Protein AF-A0A2X2IMI2-F1 (afdb_monomer)

Foldseek 3Di:
DVVVVVCVCVVVVLVCCLCCQVVVVDPDDPDPDPVVRVVSVVVSVVLSVVLLVLLCLLCVLPPPDDSSQFASNVSSVLVVVLVVVVVPDDPVCNVVSSNVSSPCRVVGGHDDDDDDDDPPDDDDDD

Nearest PDB structures (foldseek):
  2jcn-assembly1_A  TM=3.291E-01  e=6.477E+00  Homo sapiens
  5c21-assembly1_B  TM=2.361E-01  e=6.837E+00  Escherichia coli

InterPro domains:
  IPR002559 Transposase IS4-like domain [PF01609] (2-50)
  IPR012337 Ribonuclease H-like superfamily [SSF53098] (2-111)

Secondary structure (DSSP, 8-state):
-HHHHHGGGHHHHHHHIIIIIISTT-SS-S--SHHHHHHHHHHHHHHHHHHHHHHHHHHHTSTT--GGGB-HHHHHHHHHHHHHHHTTS-GGGHHHHHHHHHHGGGGGBPPPPPP-------PPP-

Organism: Shigella dysenteriae (NCBI:txid622)

pLDDT: mean 89.91, std 8.72, range [57.72, 97.38]

Solvent-accessible surface area (backbone atoms only — not comparable to full-atom values): 7572 Å² total; per-residue (Å²): 115,72,70,64,58,68,55,57,58,54,56,56,50,52,53,43,46,49,42,45,60,74,49,66,60,54,93,66,76,90,56,92,47,73,72,54,38,52,51,48,51,51,52,51,52,51,52,51,50,51,43,51,51,50,35,44,50,11,23,76,71,36,91,95,51,55,45,89,48,39,38,64,65,56,44,44,52,50,52,53,51,49,58,60,52,53,77,78,49,56,79,86,49,49,68,54,55,54,50,54,58,23,66,48,37,76,82,29,58,51,78,85,79,77,87,82,84,80,77,94,68,88,75,79,81,131

Radius of gyration: 18.51 Å; Cα contacts (8 Å, |Δi|>4): 77; chains: 1; bounding box: 60×36×44 Å

Mean predicted aligned error: 6.0 Å

Structure (mmCIF, N/CA/C/O backbone):
data_AF-A0A2X2IMI2-F1
#
_entry.id   AF-A0A2X2IMI2-F1
#
loop_
_atom_site.group_PDB
_atom_site.id
_atom_site.type_symbol
_atom_site.label_atom_id
_atom_site.label_alt_id
_atom_site.label_comp_id
_atom_site.label_asym_id
_atom_site.label_entity_id
_atom_site.label_seq_id
_atom_site.pdbx_PDB_ins_code
_atom_site.Cartn_x
_atom_site.Cartn_y
_atom_site.Cartn_z
_atom_site.occupancy
_atom_site.B_iso_or_equiv
_atom_site.auth_seq_id
_atom_site.auth_comp_id
_atom_site.auth_asym_id
_atom_site.auth_atom_id
_atom_site.pdbx_PDB_model_num
ATOM 1 N N . MET A 1 1 ? -22.821 0.914 -19.050 1.00 57.72 1 MET A N 1
ATOM 2 C CA . MET A 1 1 ? -23.281 1.101 -17.650 1.00 57.72 1 MET A CA 1
ATOM 3 C C . MET A 1 1 ? -23.137 -0.161 -16.798 1.00 57.72 1 MET A C 1
ATOM 5 O O . MET A 1 1 ? -22.633 -0.041 -15.690 1.00 57.72 1 MET A O 1
ATOM 9 N N . ALA A 1 2 ? -23.516 -1.354 -17.281 1.00 66.25 2 ALA A N 1
ATOM 10 C CA . ALA A 1 2 ? -23.371 -2.603 -16.516 1.00 66.25 2 ALA A CA 1
ATOM 11 C C . ALA A 1 2 ? -21.905 -2.966 -16.183 1.00 66.25 2 ALA A C 1
ATOM 13 O O . ALA A 1 2 ? -21.616 -3.308 -15.037 1.00 66.25 2 ALA A O 1
ATOM 14 N N . ASP A 1 3 ? -20.974 -2.788 -17.128 1.00 67.81 3 ASP A N 1
ATOM 15 C CA . ASP A 1 3 ? -19.552 -3.120 -16.918 1.00 67.81 3 ASP A CA 1
ATOM 16 C C . ASP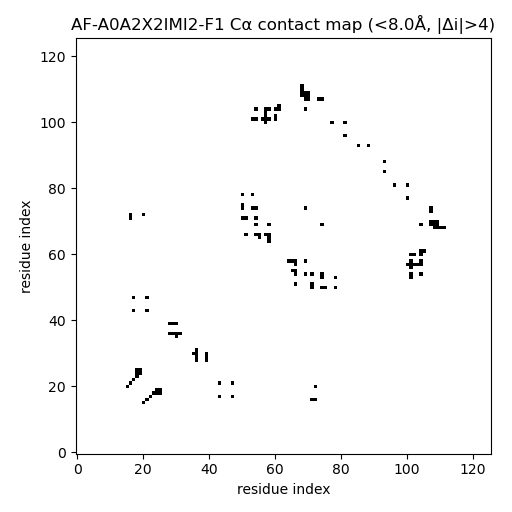 A 1 3 ? -18.889 -2.270 -15.831 1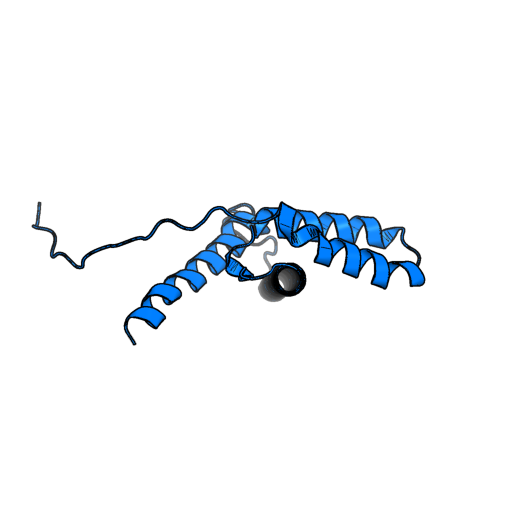.00 67.81 3 ASP A C 1
ATOM 18 O O . ASP A 1 3 ? -18.125 -2.784 -15.020 1.00 67.81 3 ASP A O 1
ATOM 22 N N . LEU A 1 4 ? -19.246 -0.985 -15.721 1.00 71.19 4 LEU A N 1
ATOM 23 C CA . LEU A 1 4 ? -18.688 -0.103 -14.690 1.00 71.19 4 LEU A CA 1
ATOM 24 C C . LEU A 1 4 ? -19.101 -0.538 -13.274 1.00 71.19 4 LEU A C 1
ATOM 26 O O . LEU A 1 4 ? -18.331 -0.409 -12.324 1.00 71.19 4 LEU A O 1
ATOM 30 N N . TYR A 1 5 ? -20.307 -1.094 -13.129 1.00 71.50 5 TYR A N 1
ATOM 31 C CA . TYR A 1 5 ? -20.806 -1.580 -11.844 1.00 71.50 5 TYR A CA 1
ATOM 32 C C . TYR A 1 5 ? -20.039 -2.818 -11.356 1.00 71.50 5 TYR A C 1
ATOM 34 O O . TYR A 1 5 ? -19.904 -3.020 -10.148 1.00 71.50 5 TYR A O 1
ATOM 42 N N . SER A 1 6 ? -19.476 -3.612 -12.275 1.00 68.50 6 SER A N 1
ATOM 43 C CA . SER A 1 6 ? -18.622 -4.755 -11.924 1.00 68.50 6 SER A CA 1
ATOM 44 C C . SER A 1 6 ? -17.363 -4.316 -11.159 1.00 68.50 6 SER A C 1
ATOM 46 O O . SER A 1 6 ? -16.933 -4.999 -10.227 1.00 68.50 6 SER A O 1
ATOM 48 N N . HIS A 1 7 ? -16.855 -3.111 -11.448 1.00 75.38 7 HIS A N 1
ATOM 49 C CA . HIS A 1 7 ? -15.701 -2.512 -10.778 1.00 75.38 7 HIS A CA 1
ATOM 50 C C . HIS A 1 7 ? -16.027 -1.876 -9.423 1.00 75.38 7 HIS A C 1
ATOM 52 O O . HIS A 1 7 ? -15.113 -1.488 -8.698 1.00 75.38 7 HIS A O 1
ATOM 58 N N . ARG A 1 8 ? -17.301 -1.805 -9.009 1.00 79.00 8 ARG A N 1
ATOM 59 C CA . ARG A 1 8 ? -17.661 -1.295 -7.674 1.00 79.00 8 ARG A CA 1
ATOM 60 C C . ARG A 1 8 ? -16.951 -2.075 -6.564 1.00 79.00 8 ARG A C 1
ATOM 62 O O . ARG A 1 8 ? -16.544 -1.483 -5.572 1.00 79.00 8 ARG A O 1
ATOM 69 N N . TRP A 1 9 ? -16.772 -3.383 -6.742 1.00 79.06 9 TRP A N 1
ATOM 70 C CA . TRP A 1 9 ? -16.111 -4.260 -5.770 1.00 79.06 9 TRP A CA 1
ATOM 71 C C . TRP A 1 9 ? -14.629 -3.923 -5.543 1.00 79.06 9 TRP A C 1
ATOM 73 O O . TRP A 1 9 ? -14.055 -4.363 -4.548 1.00 79.06 9 TRP A O 1
ATOM 83 N N . GLU A 1 10 ? -14.005 -3.120 -6.409 1.00 82.56 10 GLU A N 1
ATOM 84 C CA . GLU A 1 10 ? -12.624 -2.667 -6.216 1.00 82.56 10 GLU A CA 1
ATOM 85 C C . GLU A 1 10 ? -12.471 -1.825 -4.939 1.00 82.56 10 GLU A C 1
ATOM 87 O O . GLU A 1 10 ? -11.445 -1.915 -4.264 1.00 82.56 10 GLU A O 1
ATOM 92 N N . ILE A 1 11 ? -13.508 -1.077 -4.530 1.00 85.75 11 ILE A N 1
ATOM 93 C CA . ILE A 1 11 ? -13.465 -0.322 -3.265 1.00 85.75 11 ILE A CA 1
ATOM 94 C C . ILE A 1 11 ? -13.403 -1.255 -2.050 1.00 85.75 11 ILE A C 1
ATOM 96 O O . ILE A 1 11 ? -12.720 -0.969 -1.068 1.00 85.75 11 ILE A O 1
ATOM 100 N N . GLU A 1 12 ? -14.074 -2.406 -2.124 1.00 88.94 12 GLU A N 1
ATOM 101 C CA . GLU A 1 12 ? -14.076 -3.399 -1.051 1.00 88.94 12 GLU A CA 1
ATOM 102 C C . GLU A 1 12 ? -12.716 -4.079 -0.916 1.00 88.94 12 GLU A C 1
ATOM 104 O O . GLU A 1 12 ? -12.288 -4.399 0.196 1.00 88.94 12 GLU A O 1
ATOM 109 N N . LEU A 1 13 ? -12.006 -4.244 -2.035 1.00 88.06 13 LEU A N 1
ATOM 110 C CA . LEU A 1 13 ? -10.615 -4.670 -2.015 1.00 88.06 13 LEU A CA 1
ATOM 111 C C . LEU A 1 13 ? -9.733 -3.619 -1.329 1.00 88.06 13 LEU A C 1
ATOM 113 O O . LEU A 1 13 ? -8.954 -3.987 -0.457 1.00 88.06 13 LEU A O 1
ATOM 117 N N . GLY A 1 14 ? -9.921 -2.329 -1.623 1.00 91.69 14 GLY A N 1
ATOM 118 C CA . GLY A 1 14 ? -9.224 -1.241 -0.923 1.00 91.69 14 GLY A CA 1
ATOM 119 C C . GLY A 1 14 ? -9.457 -1.251 0.593 1.00 91.69 14 GLY A C 1
ATOM 120 O O . GLY A 1 14 ? -8.512 -1.184 1.380 1.00 91.69 14 GLY A O 1
ATOM 121 N N . TYR A 1 15 ? -10.706 -1.433 1.037 1.00 92.12 15 TYR A N 1
ATOM 122 C CA . TYR A 1 15 ? -10.999 -1.585 2.468 1.00 92.12 15 TYR A CA 1
ATOM 123 C C . TYR A 1 15 ? -10.323 -2.813 3.080 1.00 92.12 15 TYR A C 1
ATOM 125 O O . TYR A 1 15 ? -9.874 -2.760 4.228 1.00 92.12 15 TYR A O 1
ATOM 133 N N . ARG A 1 16 ? -10.243 -3.919 2.334 1.00 92.62 16 ARG A N 1
ATOM 134 C CA . ARG A 1 16 ? -9.536 -5.126 2.765 1.00 92.62 16 ARG A CA 1
ATOM 135 C C . ARG A 1 16 ? -8.034 -4.878 2.897 1.00 92.62 16 ARG A C 1
ATOM 137 O O . ARG A 1 16 ? -7.466 -5.270 3.908 1.00 92.62 16 ARG A O 1
ATOM 144 N N . GLU A 1 17 ? -7.410 -4.227 1.921 1.00 94.75 17 GLU A N 1
ATOM 145 C CA . GLU A 1 17 ? -5.983 -3.879 1.941 1.00 94.75 17 GLU A CA 1
ATOM 146 C C . GLU A 1 17 ? -5.634 -3.057 3.193 1.00 94.75 17 GLU A C 1
ATOM 148 O O . GLU A 1 17 ? -4.684 -3.376 3.907 1.00 94.75 17 GLU A O 1
ATOM 153 N N . ILE A 1 18 ? -6.456 -2.064 3.538 1.00 94.31 18 ILE A N 1
ATOM 154 C CA . ILE A 1 18 ? -6.249 -1.256 4.746 1.00 94.31 18 ILE A CA 1
ATOM 155 C C . ILE A 1 18 ? -6.438 -2.099 6.020 1.00 94.31 18 ILE A C 1
ATOM 157 O O . ILE A 1 18 ? -5.541 -2.174 6.861 1.00 94.31 18 ILE A O 1
ATOM 161 N N . LYS A 1 19 ? -7.591 -2.762 6.170 1.00 92.44 19 LYS A N 1
ATOM 162 C CA . LYS A 1 19 ? -7.959 -3.451 7.422 1.00 92.44 19 LYS A CA 1
ATOM 163 C C . LYS A 1 19 ? -7.150 -4.724 7.667 1.00 92.44 19 LYS A C 1
ATOM 165 O O . LYS A 1 19 ? -6.730 -4.995 8.788 1.00 92.44 19 LYS A O 1
ATOM 170 N N . GLN A 1 20 ? -6.958 -5.539 6.635 1.00 92.69 20 GLN A N 1
ATOM 171 C CA . GLN A 1 20 ? -6.314 -6.846 6.767 1.00 92.69 20 GLN A CA 1
ATOM 172 C C . GLN A 1 20 ? -4.807 -6.747 6.571 1.00 92.69 20 GLN A C 1
ATOM 174 O O . GLN A 1 20 ? -4.069 -7.304 7.379 1.00 92.69 20 GLN A O 1
ATOM 179 N N . THR A 1 21 ? -4.348 -6.022 5.548 1.00 92.81 21 THR A N 1
ATOM 180 C CA . THR A 1 21 ? -2.919 -5.972 5.220 1.00 92.81 21 THR A CA 1
ATOM 181 C C . THR A 1 21 ? -2.182 -4.940 6.068 1.00 92.81 21 THR A C 1
ATOM 183 O O . THR A 1 21 ? -1.261 -5.306 6.790 1.00 92.81 21 THR A O 1
ATOM 186 N N . MET A 1 22 ? -2.587 -3.665 6.042 1.00 93.31 22 MET A N 1
ATOM 187 C CA . MET A 1 22 ? -1.863 -2.617 6.782 1.00 93.31 22 MET A CA 1
ATOM 188 C C . MET A 1 22 ? -2.075 -2.702 8.295 1.00 93.31 22 MET A C 1
ATOM 190 O O . MET A 1 22 ? -1.142 -2.495 9.068 1.00 93.31 22 MET A O 1
ATOM 194 N N . GLN A 1 23 ? -3.299 -3.004 8.729 1.00 92.12 23 GLN A N 1
ATOM 195 C CA . GLN A 1 23 ? -3.647 -3.080 10.151 1.00 92.12 23 GLN A CA 1
ATOM 196 C C . GLN A 1 23 ? -3.543 -4.493 10.735 1.00 92.12 23 GLN A C 1
ATOM 198 O O . GLN A 1 23 ? -3.840 -4.677 11.916 1.00 92.12 23 GLN A O 1
ATOM 203 N N . LEU A 1 24 ? -3.113 -5.488 9.950 1.00 91.06 24 LEU A N 1
ATOM 204 C CA . LEU A 1 24 ? -2.969 -6.881 10.391 1.00 91.06 24 LEU A CA 1
ATOM 205 C C . LEU A 1 24 ? -4.252 -7.438 11.036 1.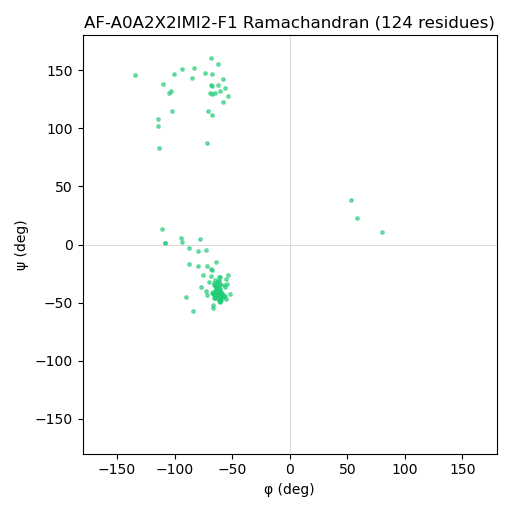00 91.06 24 LEU A C 1
ATOM 207 O O . LEU A 1 24 ? -4.199 -8.157 12.031 1.00 91.06 24 LEU A O 1
ATOM 211 N N . SER A 1 25 ? -5.417 -7.069 10.494 1.00 90.81 25 SER A N 1
ATOM 212 C CA . SER A 1 25 ? -6.746 -7.450 11.000 1.00 90.81 25 SER A CA 1
ATOM 213 C C . SER A 1 25 ? -7.029 -7.036 12.451 1.00 90.81 25 SER A C 1
ATOM 215 O O . SER A 1 25 ? -7.889 -7.622 13.109 1.00 90.81 25 SER A O 1
ATOM 217 N N . ARG A 1 26 ? -6.333 -6.016 12.968 1.00 89.94 26 ARG A N 1
ATOM 218 C CA . ARG A 1 26 ? -6.628 -5.457 14.292 1.00 89.94 26 ARG A CA 1
ATOM 219 C C . ARG A 1 26 ? -7.986 -4.762 14.291 1.00 89.94 26 ARG A C 1
ATOM 221 O O . ARG A 1 26 ? -8.312 -4.004 13.384 1.00 89.94 26 ARG A O 1
ATOM 228 N N . LEU A 1 27 ? -8.755 -5.003 15.351 1.00 82.38 27 LEU A N 1
ATOM 229 C CA . LEU A 1 27 ? -10.105 -4.454 15.517 1.00 82.38 27 LEU A CA 1
ATOM 230 C C . LEU A 1 27 ? -10.113 -2.999 16.003 1.00 82.38 27 LEU A C 1
ATOM 232 O O . LEU A 1 27 ? -11.129 -2.323 15.874 1.00 82.38 27 LEU A O 1
ATOM 236 N N . THR A 1 28 ? -9.003 -2.519 16.565 1.00 85.69 28 THR A N 1
ATOM 237 C CA . THR A 1 28 ? -8.909 -1.190 17.173 1.00 85.69 28 THR A CA 1
ATOM 238 C C . THR A 1 28 ? -7.644 -0.463 16.737 1.00 85.69 28 THR A C 1
ATOM 240 O O . THR A 1 28 ? -6.579 -1.068 16.577 1.00 85.69 28 THR A O 1
ATOM 243 N 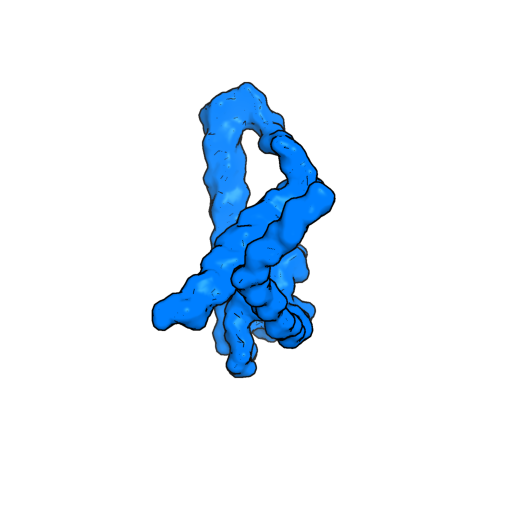N . LEU A 1 29 ? -7.769 0.856 16.604 1.00 88.19 29 LEU A N 1
ATOM 244 C CA . LEU A 1 29 ? -6.643 1.781 16.511 1.00 88.19 29 LEU A CA 1
ATOM 245 C C . LEU A 1 29 ? -5.903 1.848 17.857 1.00 88.19 29 LEU A C 1
ATOM 247 O O . LEU A 1 29 ? -6.420 1.408 18.888 1.00 88.19 29 LEU A O 1
ATOM 251 N N . ARG A 1 30 ? -4.655 2.318 17.846 1.00 89.81 30 ARG A N 1
ATOM 252 C CA . ARG A 1 30 ? -3.783 2.293 19.031 1.00 89.81 30 ARG A CA 1
ATOM 253 C C . ARG A 1 30 ? -4.138 3.388 20.028 1.00 89.81 30 ARG A C 1
ATOM 255 O O . ARG A 1 30 ? -4.020 3.173 21.235 1.00 89.81 30 ARG A O 1
ATOM 262 N N . SER A 1 31 ? -4.524 4.560 19.532 1.00 91.38 31 SER A N 1
ATOM 263 C CA . SER A 1 31 ? -4.834 5.698 20.390 1.00 91.38 31 SER A CA 1
ATOM 264 C C . SER A 1 31 ? -6.175 5.550 21.121 1.00 91.38 31 SER A C 1
ATOM 266 O O . SER A 1 31 ? -7.137 4.996 20.595 1.00 91.38 31 SER A O 1
ATOM 268 N N . LYS A 1 32 ? -6.245 6.105 22.339 1.00 92.62 32 LYS A N 1
ATOM 269 C CA . LYS A 1 32 ? -7.471 6.224 23.152 1.00 92.62 32 LYS A CA 1
ATOM 270 C C . LYS A 1 32 ? -8.000 7.661 23.260 1.00 92.62 32 LYS A C 1
ATOM 272 O O . LYS A 1 32 ? -8.985 7.886 23.954 1.00 92.62 32 LYS A O 1
ATOM 277 N N . LYS A 1 33 ? -7.340 8.632 22.618 1.00 96.19 33 LYS A N 1
ATOM 278 C CA . LYS A 1 33 ? -7.775 10.039 22.573 1.00 96.19 33 LYS A CA 1
ATOM 279 C C . LYS A 1 33 ? -8.367 10.349 21.194 1.00 96.19 33 LYS A C 1
ATOM 281 O O . LYS A 1 33 ? -7.684 10.020 20.220 1.00 96.19 33 LYS A O 1
ATOM 286 N N . PRO A 1 34 ? -9.564 10.958 21.091 1.00 95.00 34 PRO A N 1
ATOM 287 C CA . PRO A 1 34 ? -10.234 11.204 19.810 1.00 95.00 34 PRO A CA 1
ATOM 288 C C . PRO A 1 34 ? -9.354 11.911 18.773 1.00 95.00 34 PRO A C 1
ATOM 290 O O . PRO A 1 34 ? -9.287 11.483 17.625 1.00 95.00 34 PRO A O 1
ATOM 293 N N . GLU A 1 35 ? -8.598 12.921 19.192 1.00 96.81 35 GLU A N 1
ATOM 294 C CA . GLU A 1 35 ? -7.759 13.739 18.308 1.00 96.81 35 GLU A CA 1
ATOM 295 C C . GLU A 1 35 ? -6.605 12.915 17.718 1.00 96.81 35 GLU A C 1
ATOM 297 O O . GLU A 1 35 ? -6.282 12.984 16.534 1.00 96.81 35 GLU A O 1
ATOM 302 N N . LEU A 1 36 ? -5.997 12.065 18.545 1.00 96.88 36 LEU A N 1
ATOM 303 C CA . LEU A 1 36 ? -4.919 11.174 18.121 1.00 96.88 36 LEU A CA 1
ATOM 304 C C 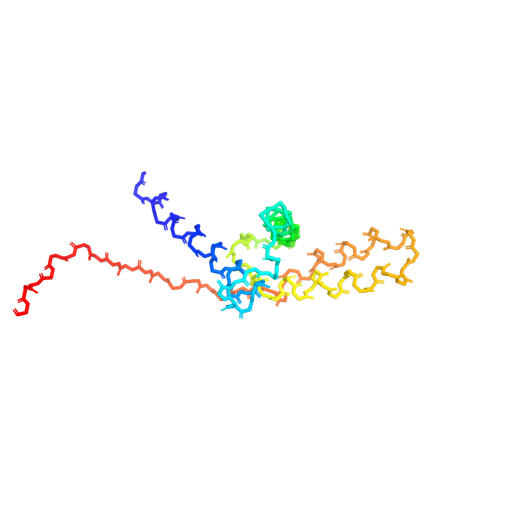. LEU A 1 36 ? -5.442 9.982 17.300 1.00 96.88 36 LEU A C 1
ATOM 306 O O . LEU A 1 36 ? -4.704 9.431 16.488 1.00 96.88 36 LEU A O 1
ATOM 310 N N . VAL A 1 37 ? -6.698 9.571 17.502 1.00 95.44 37 VAL A N 1
ATOM 311 C CA . VAL A 1 37 ? -7.370 8.573 16.652 1.00 95.44 37 VAL A CA 1
ATOM 312 C C . VAL A 1 37 ? -7.565 9.126 15.240 1.00 95.44 37 VAL A C 1
ATOM 314 O O . VAL A 1 37 ? -7.289 8.424 14.267 1.00 95.44 37 VAL A O 1
ATOM 317 N N . GLU A 1 38 ? -7.985 10.386 15.119 1.00 95.81 38 GLU A N 1
ATOM 318 C CA . GLU A 1 38 ? -8.093 11.059 13.824 1.00 95.81 38 GLU A CA 1
ATOM 319 C C . GLU A 1 38 ? -6.727 11.145 13.128 1.00 95.81 38 GLU A C 1
ATOM 321 O O . GLU A 1 38 ? -6.597 10.776 11.959 1.00 95.81 38 GLU A O 1
ATOM 326 N N . GLN A 1 39 ? -5.678 11.534 13.860 1.00 96.69 39 GLN A N 1
ATOM 327 C CA . GLN A 1 39 ? -4.310 11.543 13.338 1.00 96.69 39 GLN A CA 1
ATOM 328 C C . GLN A 1 39 ? -3.861 10.155 12.846 1.00 96.69 39 GLN A C 1
ATOM 330 O O . GLN A 1 39 ? -3.255 10.040 11.779 1.00 96.69 39 GLN A O 1
ATOM 335 N N . GLU A 1 40 ? -4.149 9.095 13.606 1.00 95.12 40 GLU A N 1
ATOM 336 C CA . GLU A 1 40 ? -3.812 7.722 13.221 1.00 95.12 40 GLU A CA 1
ATOM 337 C C . GLU A 1 40 ? -4.521 7.320 11.918 1.00 95.12 40 GLU A C 1
ATOM 339 O O . GLU A 1 40 ? -3.893 6.735 11.032 1.00 95.12 40 GLU A O 1
ATOM 344 N N . LEU A 1 41 ? -5.795 7.694 11.756 1.00 94.06 41 LEU A N 1
ATOM 345 C CA . LEU A 1 41 ? -6.553 7.440 10.531 1.00 94.06 41 LEU A CA 1
ATOM 346 C C . LEU A 1 41 ? -5.928 8.147 9.319 1.00 94.06 41 LEU A C 1
ATOM 348 O O . LEU A 1 41 ? -5.744 7.521 8.272 1.00 94.06 41 LEU A O 1
ATOM 352 N N . TRP A 1 42 ? -5.545 9.417 9.469 1.00 96.44 42 TRP A N 1
ATOM 353 C CA . TRP A 1 42 ? -4.837 10.158 8.424 1.00 96.44 42 TRP A CA 1
ATOM 354 C C . TRP A 1 42 ? -3.500 9.511 8.061 1.00 96.44 42 TRP A C 1
ATOM 356 O O . TRP A 1 42 ? -3.184 9.383 6.877 1.00 96.44 42 TRP A O 1
ATOM 366 N N . GLY A 1 43 ? -2.745 9.032 9.053 1.00 95.50 43 GLY A N 1
ATOM 367 C CA . GLY A 1 43 ? -1.500 8.298 8.826 1.00 95.50 43 GLY A CA 1
ATOM 368 C C . GLY A 1 43 ? -1.707 7.013 8.019 1.00 95.50 43 GLY A C 1
ATOM 369 O O . GLY A 1 43 ? -0.954 6.738 7.083 1.00 95.50 43 GLY A O 1
ATOM 370 N N . VAL A 1 44 ? -2.763 6.252 8.325 1.00 94.94 44 VAL A N 1
ATOM 371 C CA . VAL A 1 44 ? -3.135 5.045 7.568 1.00 94.94 44 VAL A CA 1
ATOM 372 C C . VAL A 1 44 ? -3.498 5.389 6.123 1.00 94.94 44 VAL A C 1
ATOM 374 O O . VAL A 1 44 ? -3.005 4.737 5.203 1.00 94.94 44 VAL A O 1
ATOM 377 N N . LEU A 1 45 ? -4.317 6.421 5.901 1.00 95.62 45 LEU A N 1
ATOM 378 C CA . LEU A 1 45 ? -4.708 6.845 4.553 1.00 95.62 45 LEU A CA 1
ATOM 379 C C . LEU A 1 45 ? -3.510 7.336 3.734 1.00 95.62 45 LEU A C 1
ATOM 381 O O . LEU A 1 45 ? -3.385 6.991 2.557 1.00 95.62 45 LEU A O 1
ATOM 385 N N . LEU A 1 46 ? -2.603 8.092 4.353 1.00 97.38 46 LEU A N 1
ATOM 386 C CA . LEU A 1 46 ? -1.379 8.555 3.708 1.00 97.38 46 LEU A CA 1
ATOM 387 C C . LEU A 1 46 ? -0.497 7.376 3.281 1.00 97.38 46 LEU A C 1
ATOM 389 O O . LEU A 1 46 ? -0.074 7.312 2.128 1.00 97.38 46 LEU A O 1
ATOM 393 N N . ALA A 1 47 ? -0.263 6.417 4.180 1.00 96.44 47 ALA A N 1
ATOM 394 C CA . ALA A 1 47 ? 0.537 5.233 3.879 1.00 96.44 47 ALA A CA 1
ATOM 395 C C . ALA A 1 47 ? -0.112 4.350 2.796 1.00 96.44 47 ALA A C 1
ATOM 397 O O . ALA A 1 47 ? 0.585 3.862 1.907 1.00 96.44 47 ALA A O 1
ATOM 398 N N . TYR A 1 48 ? -1.440 4.193 2.810 1.00 96.31 48 TYR A N 1
ATOM 399 C CA . TYR A 1 48 ? -2.167 3.481 1.757 1.00 96.31 48 TYR A CA 1
ATOM 400 C C . TYR A 1 48 ? -1.966 4.150 0.391 1.00 96.31 48 TYR A C 1
ATOM 402 O O . TYR A 1 48 ? -1.597 3.487 -0.581 1.00 96.31 48 TYR A O 1
ATOM 410 N N . ASN A 1 49 ? -2.148 5.471 0.325 1.00 96.50 49 ASN A N 1
ATOM 411 C CA . ASN A 1 49 ? -1.976 6.233 -0.910 1.00 96.50 49 ASN A CA 1
ATOM 412 C C . ASN A 1 49 ? -0.527 6.220 -1.405 1.00 96.50 49 ASN A C 1
ATOM 414 O O . ASN A 1 49 ? -0.308 6.138 -2.610 1.00 96.50 49 ASN A O 1
ATOM 418 N N . LEU A 1 50 ? 0.457 6.225 -0.502 1.00 96.94 50 LEU A N 1
ATOM 419 C CA . LEU A 1 50 ? 1.868 6.076 -0.856 1.00 96.94 50 LEU A CA 1
ATOM 420 C C . LEU A 1 50 ? 2.133 4.734 -1.554 1.00 96.94 50 LEU A C 1
ATOM 422 O O . LEU A 1 50 ? 2.748 4.705 -2.621 1.00 96.94 50 LEU A O 1
ATOM 426 N N . VAL A 1 51 ? 1.636 3.627 -0.991 1.00 97.06 51 VAL A N 1
ATOM 427 C CA . VAL A 1 51 ? 1.779 2.299 -1.611 1.00 97.06 51 VAL A CA 1
ATOM 428 C C . VAL A 1 51 ? 1.059 2.257 -2.959 1.00 97.06 51 VAL A C 1
ATOM 430 O O . VAL A 1 51 ? 1.630 1.785 -3.940 1.00 97.06 51 VAL A O 1
ATOM 433 N N . ARG A 1 52 ? -0.160 2.805 -3.052 1.00 96.31 52 ARG A N 1
ATOM 434 C CA . ARG A 1 52 ? -0.911 2.876 -4.316 1.00 96.31 52 ARG A CA 1
ATOM 435 C C . ARG A 1 52 ? -0.197 3.696 -5.382 1.00 96.31 52 ARG A C 1
ATOM 437 O O . ARG A 1 52 ? -0.142 3.269 -6.532 1.00 96.31 52 ARG A O 1
ATOM 444 N N . TYR A 1 53 ? 0.380 4.830 -5.007 1.00 96.81 53 TYR A N 1
ATOM 445 C CA . TYR A 1 53 ? 1.183 5.643 -5.908 1.00 96.81 53 TYR A CA 1
ATOM 446 C C . TYR A 1 53 ? 2.394 4.862 -6.424 1.00 96.81 53 TYR A C 1
ATOM 448 O O . TYR A 1 53 ? 2.639 4.831 -7.630 1.00 96.81 53 TYR A O 1
ATOM 456 N N . GLN A 1 54 ? 3.095 4.143 -5.545 1.00 96.88 54 GLN A N 1
ATOM 457 C CA . GLN A 1 54 ? 4.204 3.297 -5.975 1.00 96.88 54 GLN A CA 1
ATOM 458 C C . GLN A 1 54 ? 3.742 2.174 -6.914 1.00 96.88 54 GLN A C 1
ATOM 460 O O . GLN A 1 54 ? 4.427 1.877 -7.887 1.00 96.88 54 GLN A O 1
ATOM 465 N N . MET A 1 55 ? 2.573 1.573 -6.678 1.00 97.31 55 MET A N 1
ATOM 466 C CA . MET A 1 55 ? 1.991 0.577 -7.587 1.00 97.31 55 MET A CA 1
ATOM 467 C C . MET A 1 55 ? 1.660 1.162 -8.962 1.00 97.31 55 MET A C 1
ATOM 469 O O . MET A 1 55 ? 1.876 0.484 -9.963 1.00 97.31 55 MET A O 1
ATOM 473 N N . ILE A 1 56 ? 1.192 2.414 -9.032 1.00 97.00 56 ILE A N 1
ATOM 474 C CA . ILE A 1 56 ? 1.003 3.131 -10.304 1.00 97.00 56 ILE A CA 1
ATOM 475 C C . ILE A 1 56 ? 2.342 3.259 -11.026 1.00 97.00 56 ILE A C 1
ATOM 477 O O . ILE A 1 56 ? 2.447 2.867 -12.186 1.00 97.00 56 ILE A O 1
ATOM 481 N N . LYS A 1 57 ? 3.383 3.712 -10.320 1.00 96.81 57 LYS A N 1
ATOM 482 C CA . LYS A 1 57 ? 4.733 3.815 -10.883 1.00 96.81 57 LYS A CA 1
ATOM 483 C C . LYS A 1 57 ? 5.284 2.478 -11.340 1.00 96.81 57 LYS A C 1
ATOM 485 O O . LYS A 1 57 ? 5.848 2.410 -12.417 1.00 96.81 57 LYS A O 1
ATOM 490 N N . MET A 1 58 ? 5.057 1.399 -10.601 1.00 97.06 58 MET A N 1
ATOM 491 C CA . MET A 1 58 ? 5.450 0.061 -11.042 1.00 97.06 58 MET A CA 1
ATOM 492 C C . MET A 1 58 ? 4.689 -0.383 -12.296 1.00 97.06 58 MET A C 1
ATOM 494 O O . MET A 1 58 ? 5.294 -0.925 -13.217 1.00 97.06 58 MET A O 1
ATOM 498 N N . ALA A 1 59 ? 3.379 -0.136 -12.360 1.00 96.44 59 ALA A N 1
ATOM 499 C CA . ALA A 1 59 ? 2.552 -0.508 -13.504 1.00 96.44 59 ALA A CA 1
ATOM 500 C C . ALA A 1 59 ? 2.926 0.249 -14.791 1.00 96.44 59 ALA A C 1
A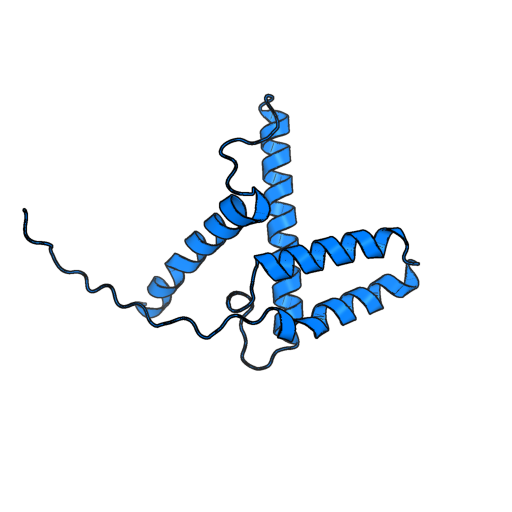TOM 502 O O . ALA A 1 59 ? 2.836 -0.338 -15.865 1.00 96.44 59 ALA A O 1
ATOM 503 N N . GLU A 1 60 ? 3.422 1.492 -14.705 1.00 95.44 60 GLU A N 1
ATOM 504 C CA . GLU A 1 60 ? 3.946 2.247 -15.863 1.00 95.44 60 GLU A CA 1
ATOM 505 C C . GLU A 1 60 ? 5.057 1.475 -16.612 1.00 95.44 60 GLU A C 1
ATOM 507 O O . GLU A 1 60 ? 5.179 1.586 -17.832 1.00 95.44 60 GLU A O 1
ATOM 512 N N . HIS A 1 61 ? 5.824 0.626 -15.915 1.00 94.00 61 HIS A N 1
ATOM 513 C CA . HIS A 1 61 ? 6.869 -0.219 -16.508 1.00 94.00 61 HIS A CA 1
ATOM 514 C C . HIS A 1 61 ? 6.356 -1.582 -17.019 1.00 94.00 61 HIS A C 1
ATOM 516 O O . HIS A 1 61 ? 7.119 -2.365 -17.591 1.00 94.00 61 HIS A O 1
ATOM 522 N N . LEU A 1 62 ? 5.068 -1.893 -16.838 1.00 93.75 62 LEU A N 1
ATOM 523 C CA . LEU A 1 62 ? 4.457 -3.175 -17.188 1.00 93.75 62 LEU A CA 1
ATOM 524 C C . LEU A 1 62 ? 3.435 -2.996 -18.313 1.00 93.75 62 LEU A C 1
ATOM 526 O O . LEU A 1 62 ? 2.289 -2.611 -18.089 1.00 93.75 62 LEU A O 1
ATOM 530 N N . LYS A 1 63 ? 3.814 -3.352 -19.544 1.00 90.94 63 LYS A N 1
ATOM 531 C CA . LYS A 1 63 ? 2.885 -3.293 -20.684 1.00 90.94 63 LYS A CA 1
ATOM 532 C C . LYS A 1 63 ? 1.647 -4.165 -20.432 1.00 90.94 63 LYS A C 1
ATOM 534 O O . LYS A 1 63 ? 1.775 -5.370 -20.224 1.00 90.94 63 LYS A O 1
ATOM 539 N N . GLY A 1 64 ? 0.464 -3.547 -20.487 1.00 90.31 64 GLY A N 1
ATOM 540 C CA . GLY A 1 64 ? -0.833 -4.226 -20.389 1.00 90.31 64 GLY A CA 1
ATOM 541 C C . GLY A 1 64 ? -1.288 -4.593 -18.973 1.00 90.31 64 GLY A C 1
ATOM 542 O O . GLY A 1 64 ? -2.254 -5.340 -18.846 1.00 90.31 64 GLY A O 1
ATOM 543 N N . TYR A 1 65 ? -0.619 -4.097 -17.927 1.00 92.88 65 TYR A N 1
ATOM 544 C CA . TYR A 1 65 ? -1.022 -4.328 -16.538 1.00 92.88 65 TYR A CA 1
ATOM 545 C C . TYR A 1 65 ? -1.553 -3.054 -15.891 1.00 92.88 65 TYR A C 1
ATOM 547 O O . TYR A 1 65 ? -0.981 -1.976 -16.025 1.00 92.88 65 TYR A O 1
ATOM 555 N N . TRP A 1 66 ? -2.626 -3.212 -15.128 1.00 91.62 66 TRP A N 1
ATOM 556 C CA . TRP A 1 66 ? -3.197 -2.168 -14.295 1.00 91.62 66 TRP A CA 1
ATOM 557 C C . TRP A 1 66 ? -2.646 -2.254 -12.864 1.00 91.62 66 TRP A C 1
ATOM 559 O O . TRP A 1 66 ? -2.348 -3.353 -12.387 1.00 91.62 66 TRP A O 1
ATOM 569 N N . PRO A 1 67 ? -2.558 -1.134 -12.124 1.00 92.69 67 PRO A N 1
ATOM 570 C CA . PRO A 1 67 ? -2.055 -1.138 -10.749 1.00 92.69 67 PRO A CA 1
ATOM 571 C C . PRO A 1 67 ? -2.829 -2.079 -9.815 1.00 92.69 67 PRO A C 1
ATOM 573 O O . PRO A 1 67 ? -2.236 -2.716 -8.954 1.00 92.69 67 PRO A O 1
ATOM 576 N N . ASN A 1 68 ? -4.144 -2.231 -10.001 1.00 90.06 68 ASN A N 1
ATOM 577 C CA . ASN A 1 68 ? -4.980 -3.146 -9.213 1.00 90.06 68 ASN A CA 1
ATOM 578 C C . ASN A 1 68 ? -4.758 -4.640 -9.539 1.00 90.06 68 ASN A C 1
ATOM 580 O O . ASN A 1 68 ? -5.328 -5.503 -8.875 1.00 90.06 68 ASN A O 1
ATOM 584 N N . GLN A 1 69 ? -3.928 -4.958 -10.536 1.00 92.31 69 GLN A N 1
ATOM 585 C CA . GLN A 1 69 ? -3.455 -6.315 -10.832 1.00 92.31 69 GLN A CA 1
ATOM 586 C C . GLN A 1 69 ? -2.098 -6.614 -10.177 1.00 92.31 69 GLN A C 1
ATOM 588 O O . GLN A 1 69 ? -1.514 -7.673 -10.414 1.00 92.31 69 GLN A O 1
ATOM 593 N N . LEU A 1 70 ? -1.586 -5.694 -9.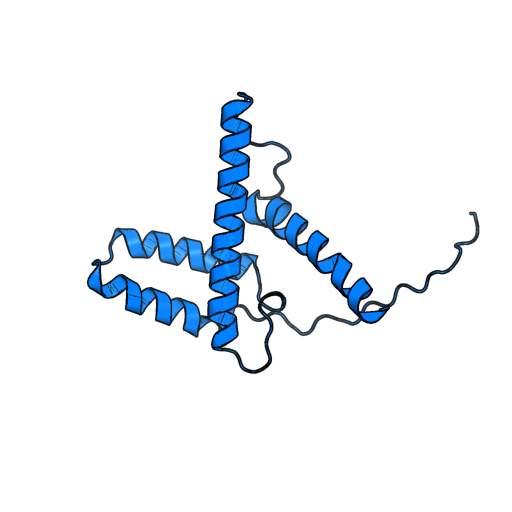358 1.00 95.06 70 LEU A N 1
ATOM 594 C CA . LEU A 1 70 ? -0.393 -5.891 -8.545 1.00 95.06 70 LEU A CA 1
ATOM 595 C C . LEU A 1 70 ? -0.782 -6.220 -7.099 1.00 95.06 70 LEU A C 1
ATOM 597 O O . LEU A 1 70 ? -1.784 -5.737 -6.571 1.00 95.06 70 LEU A O 1
ATOM 601 N N . SER A 1 71 ? 0.026 -7.045 -6.443 1.00 95.69 71 SER A N 1
ATOM 602 C CA . SER A 1 71 ? -0.164 -7.449 -5.056 1.00 95.69 71 SER A CA 1
ATOM 603 C C . SER A 1 71 ? 0.122 -6.277 -4.125 1.00 95.69 71 SER A C 1
ATOM 605 O O . SER A 1 71 ? 1.263 -5.818 -4.017 1.00 95.69 71 SER A O 1
ATOM 607 N N . PHE A 1 72 ? -0.905 -5.806 -3.417 1.00 95.81 72 PHE A N 1
ATOM 608 C CA . PHE A 1 72 ? -0.754 -4.730 -2.439 1.00 95.81 72 PHE A CA 1
ATOM 609 C C . PHE A 1 72 ? 0.150 -5.130 -1.264 1.00 95.81 72 PHE A C 1
ATOM 611 O O . PHE A 1 72 ? 0.950 -4.314 -0.817 1.00 95.81 72 PHE A O 1
ATOM 618 N N . SER A 1 73 ? 0.068 -6.374 -0.769 1.00 95.88 73 SER A N 1
ATOM 619 C CA . SER A 1 73 ? 0.892 -6.831 0.364 1.00 95.88 73 SER A CA 1
ATOM 620 C C . SER A 1 73 ? 2.377 -6.855 0.019 1.00 95.88 73 SER A C 1
ATOM 622 O O . SER A 1 73 ? 3.190 -6.320 0.772 1.00 95.88 73 SER A O 1
ATOM 624 N N . GLU A 1 74 ? 2.722 -7.400 -1.148 1.00 96.69 74 GLU A N 1
ATOM 625 C CA . GLU A 1 74 ? 4.107 -7.437 -1.621 1.00 96.69 74 GLU A CA 1
ATOM 626 C C . GLU A 1 74 ? 4.626 -6.027 -1.913 1.00 96.69 74 GLU A C 1
ATOM 628 O O . GLU A 1 74 ? 5.733 -5.675 -1.503 1.00 96.69 74 GLU A O 1
ATOM 633 N N . SER A 1 75 ? 3.794 -5.181 -2.533 1.00 96.88 75 SER A N 1
ATOM 634 C CA . SER A 1 75 ? 4.122 -3.775 -2.797 1.00 96.88 75 SER A CA 1
ATOM 635 C C . SER A 1 75 ? 4.358 -2.993 -1.501 1.00 96.88 75 SER A C 1
ATOM 637 O O . SER A 1 75 ? 5.320 -2.236 -1.400 1.00 96.88 75 SER A O 1
ATOM 639 N N . CYS A 1 76 ? 3.531 -3.209 -0.474 1.00 96.50 76 CYS A N 1
ATOM 640 C CA . CYS A 1 76 ? 3.715 -2.622 0.852 1.00 96.50 76 CYS A CA 1
ATOM 641 C C . CYS A 1 76 ? 5.048 -3.068 1.473 1.00 96.50 76 CYS A C 1
ATOM 643 O O . CYS A 1 76 ? 5.811 -2.235 1.963 1.00 96.50 76 CYS A O 1
ATOM 645 N N . GLY A 1 77 ? 5.379 -4.360 1.376 1.00 95.69 77 GLY A N 1
ATOM 646 C CA . GLY A 1 77 ? 6.673 -4.898 1.800 1.00 95.69 77 GLY A CA 1
ATOM 647 C C . GLY A 1 77 ? 7.859 -4.261 1.071 1.00 95.69 77 GLY A C 1
ATOM 648 O O . GLY A 1 77 ? 8.864 -3.933 1.701 1.00 95.69 77 GLY A O 1
ATOM 649 N N . MET A 1 78 ? 7.743 -4.035 -0.239 1.00 95.94 78 MET A N 1
ATOM 650 C CA . MET A 1 78 ? 8.769 -3.347 -1.027 1.00 95.94 78 MET A CA 1
ATOM 651 C C . MET A 1 78 ? 8.949 -1.886 -0.612 1.00 95.94 78 MET A C 1
ATOM 653 O O . MET A 1 78 ? 10.082 -1.454 -0.416 1.00 95.94 78 MET A O 1
ATOM 657 N N . VAL A 1 79 ? 7.854 -1.145 -0.414 1.00 95.56 79 VAL A N 1
ATOM 658 C CA . VAL A 1 79 ? 7.904 0.243 0.075 1.00 95.56 79 VAL A CA 1
ATOM 659 C C . VAL A 1 79 ? 8.540 0.304 1.464 1.00 95.56 79 VAL A C 1
ATOM 661 O O . VAL A 1 79 ? 9.406 1.142 1.698 1.00 95.56 79 VAL A O 1
ATOM 664 N N . MET A 1 80 ? 8.188 -0.610 2.374 1.00 95.06 80 MET A N 1
ATOM 665 C CA . MET A 1 80 ? 8.814 -0.680 3.700 1.00 95.06 80 MET A CA 1
ATOM 666 C C . MET A 1 80 ? 10.322 -0.940 3.614 1.00 95.06 80 MET A C 1
ATOM 668 O O . MET A 1 80 ? 11.092 -0.235 4.262 1.00 95.06 80 MET A O 1
ATOM 672 N N . ARG A 1 81 ? 10.759 -1.899 2.785 1.00 94.62 81 ARG A N 1
ATOM 673 C CA . ARG A 1 81 ? 12.192 -2.158 2.555 1.00 94.62 81 ARG A CA 1
ATOM 674 C C . ARG A 1 81 ? 12.903 -0.931 1.991 1.00 94.62 81 ARG A C 1
ATOM 676 O O . ARG A 1 81 ? 13.971 -0.578 2.477 1.00 94.62 81 ARG A O 1
ATOM 683 N N . MET A 1 82 ? 12.284 -0.248 1.031 1.00 94.06 82 MET A N 1
ATOM 684 C CA . MET A 1 82 ? 12.824 0.978 0.452 1.00 94.06 82 MET A CA 1
ATOM 685 C C . MET A 1 82 ? 13.009 2.076 1.506 1.00 94.06 82 MET A C 1
ATOM 687 O O . MET A 1 82 ? 14.070 2.688 1.575 1.00 94.06 82 MET A O 1
ATOM 691 N N . LEU A 1 83 ? 12.011 2.297 2.367 1.00 93.06 83 LEU A N 1
ATOM 692 C CA . LEU A 1 83 ? 12.105 3.273 3.457 1.00 93.06 83 LEU A CA 1
ATOM 693 C C . LEU A 1 83 ? 13.244 2.943 4.430 1.00 93.06 83 LEU A C 1
ATOM 695 O O . LEU A 1 83 ? 13.942 3.855 4.862 1.00 93.06 83 LEU A O 1
ATOM 699 N N . MET A 1 84 ? 13.477 1.660 4.730 1.00 94.19 84 MET A N 1
ATOM 700 C CA . MET A 1 84 ? 14.621 1.230 5.545 1.00 94.19 84 MET A CA 1
ATOM 701 C C . MET A 1 84 ? 15.958 1.497 4.837 1.00 94.19 84 MET A C 1
ATOM 703 O O . MET A 1 84 ? 16.888 2.002 5.456 1.00 94.19 84 MET A O 1
ATOM 707 N N . THR A 1 85 ? 16.058 1.220 3.532 1.00 93.12 85 THR A N 1
ATOM 708 C CA . THR A 1 85 ? 17.270 1.501 2.741 1.00 93.12 85 THR A CA 1
ATOM 709 C C . THR A 1 85 ? 17.573 2.998 2.655 1.00 93.12 85 THR A C 1
ATOM 711 O O . THR A 1 85 ? 18.735 3.395 2.743 1.00 93.12 85 THR A O 1
ATOM 714 N N . LEU A 1 86 ? 16.544 3.840 2.525 1.00 91.88 86 LEU A N 1
ATOM 715 C CA . LEU A 1 86 ? 16.694 5.294 2.435 1.00 91.88 86 LEU A CA 1
ATOM 716 C C . LEU A 1 86 ? 17.355 5.916 3.668 1.00 91.88 86 LEU A C 1
ATOM 718 O O . LEU A 1 86 ? 18.032 6.929 3.523 1.00 91.88 86 LEU A O 1
ATOM 722 N N . GLN A 1 87 ? 17.216 5.312 4.853 1.00 90.31 87 GLN A N 1
ATOM 723 C CA . GLN A 1 87 ? 17.829 5.832 6.081 1.00 90.31 87 GLN A CA 1
ATOM 724 C C . GLN A 1 87 ? 19.363 5.879 6.019 1.00 90.31 87 GLN A C 1
ATOM 726 O O . GLN A 1 87 ? 19.968 6.718 6.679 1.00 90.31 87 GLN A O 1
ATOM 731 N N . GLY A 1 88 ? 19.989 4.996 5.233 1.00 90.88 88 GLY A N 1
ATOM 732 C CA . GLY A 1 88 ? 21.443 4.949 5.038 1.00 90.88 88 GLY A CA 1
ATOM 733 C C . GLY A 1 88 ? 21.910 5.423 3.659 1.00 90.88 88 GLY A C 1
ATOM 734 O O . GLY A 1 88 ? 23.104 5.369 3.368 1.00 90.88 88 GLY A O 1
ATOM 735 N N . ALA A 1 89 ? 20.995 5.843 2.785 1.00 92.81 89 ALA A N 1
ATOM 736 C CA 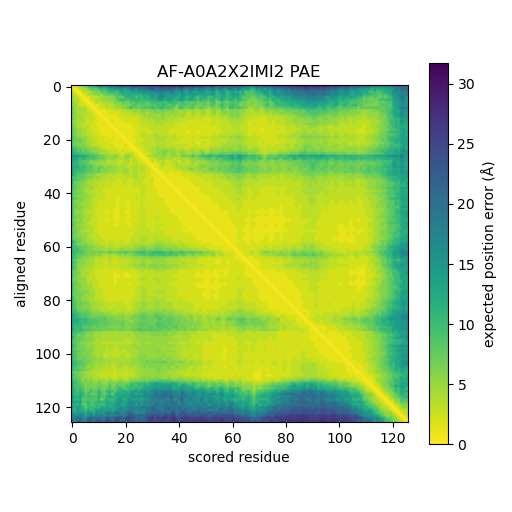. ALA A 1 89 ? 21.328 6.260 1.429 1.00 92.81 89 ALA A CA 1
ATOM 737 C C . ALA A 1 89 ? 21.754 7.735 1.390 1.00 92.81 89 ALA A C 1
ATOM 739 O O . ALA A 1 89 ? 21.176 8.587 2.063 1.00 92.81 89 ALA A O 1
ATOM 740 N N . SER A 1 90 ? 22.732 8.063 0.542 1.00 94.69 90 SER A N 1
ATOM 741 C CA . SER A 1 90 ? 23.026 9.464 0.239 1.00 94.69 90 SER A CA 1
ATOM 742 C C . SER A 1 90 ? 21.864 10.089 -0.553 1.00 94.69 90 SER A C 1
ATOM 744 O O . SER A 1 90 ? 21.256 9.404 -1.385 1.00 94.69 90 SER A O 1
ATOM 746 N N . PRO A 1 91 ? 21.567 11.392 -0.377 1.00 92.69 91 PRO A N 1
ATOM 747 C CA . PRO A 1 91 ? 20.470 12.051 -1.094 1.00 92.69 91 PRO A CA 1
ATOM 748 C C . PRO A 1 91 ? 20.543 11.908 -2.623 1.00 92.69 91 PRO A C 1
ATOM 750 O O . PRO A 1 91 ? 19.516 11.757 -3.280 1.00 92.69 91 PRO A O 1
ATOM 753 N N . GLY A 1 92 ? 21.754 11.876 -3.192 1.00 94.94 92 GLY A N 1
ATOM 754 C CA . GLY A 1 92 ? 21.967 11.697 -4.633 1.00 94.94 92 GLY A CA 1
ATOM 755 C C . GLY A 1 92 ? 21.571 10.317 -5.173 1.00 94.94 92 GLY A C 1
ATOM 756 O O . GLY A 1 92 ? 21.283 10.194 -6.360 1.00 94.94 92 GLY A O 1
ATOM 757 N N . ARG A 1 93 ? 21.502 9.289 -4.315 1.00 94.44 93 ARG A N 1
ATOM 758 C CA . ARG A 1 93 ? 21.126 7.917 -4.697 1.00 94.44 93 ARG A CA 1
ATOM 759 C C . ARG A 1 93 ? 19.613 7.674 -4.650 1.00 94.44 93 ARG A C 1
ATOM 761 O O . ARG A 1 93 ? 19.117 6.726 -5.250 1.00 94.44 93 ARG A O 1
ATOM 768 N N . ILE A 1 94 ? 18.853 8.539 -3.976 1.00 93.94 94 ILE A N 1
ATOM 769 C CA . ILE A 1 94 ? 17.396 8.393 -3.817 1.00 93.94 94 ILE A CA 1
ATOM 770 C C . ILE A 1 94 ? 16.667 8.259 -5.167 1.00 93.94 94 ILE A C 1
ATOM 772 O O . ILE A 1 94 ? 15.862 7.334 -5.300 1.00 93.94 94 ILE A O 1
ATOM 776 N N . PRO A 1 95 ? 16.936 9.097 -6.192 1.00 94.75 95 PRO A N 1
ATOM 777 C CA . PRO A 1 95 ? 16.248 8.979 -7.477 1.00 94.75 95 PRO A CA 1
ATOM 778 C C . PRO A 1 95 ? 16.517 7.651 -8.192 1.00 94.75 95 PRO A C 1
ATOM 780 O O . PRO A 1 95 ? 15.645 7.151 -8.895 1.00 94.75 95 PRO A O 1
ATOM 783 N N . GLU A 1 96 ? 17.716 7.087 -8.031 1.00 95.25 96 GLU A N 1
ATOM 784 C CA . GLU A 1 96 ? 18.078 5.779 -8.584 1.00 95.25 96 GLU A CA 1
ATOM 785 C C . GLU A 1 96 ? 17.274 4.669 -7.914 1.00 95.25 96 GLU A C 1
ATOM 787 O O . GLU A 1 96 ? 16.548 3.954 -8.594 1.00 95.25 96 GLU A O 1
ATOM 792 N N . LEU A 1 97 ? 17.279 4.623 -6.583 1.00 94.31 97 LEU A N 1
ATOM 793 C CA . LEU A 1 97 ? 16.533 3.616 -5.832 1.00 94.31 97 LEU A CA 1
ATOM 794 C C . LEU A 1 97 ? 15.017 3.675 -6.104 1.00 94.31 97 LEU A C 1
ATOM 796 O O . LEU A 1 97 ? 14.345 2.647 -6.137 1.00 94.31 97 LEU A O 1
ATOM 800 N N . MET A 1 98 ? 14.465 4.875 -6.324 1.00 93.38 98 MET A N 1
ATOM 801 C CA . MET A 1 98 ? 13.064 5.047 -6.731 1.00 93.38 98 MET A CA 1
ATOM 802 C C . MET A 1 98 ? 12.780 4.437 -8.112 1.00 93.38 98 MET A C 1
ATOM 804 O O . MET A 1 98 ? 11.736 3.809 -8.300 1.00 93.38 98 MET A O 1
ATOM 808 N N . ARG A 1 99 ? 13.700 4.596 -9.075 1.00 94.62 99 ARG A N 1
ATOM 809 C CA . ARG A 1 99 ? 13.590 3.967 -10.402 1.00 94.62 99 ARG A CA 1
ATOM 810 C C . ARG A 1 99 ? 13.730 2.453 -10.312 1.00 94.62 99 ARG A C 1
ATOM 812 O O . ARG A 1 99 ? 12.946 1.746 -10.940 1.00 94.62 99 ARG A O 1
ATOM 819 N N . ASP A 1 100 ? 14.663 1.965 -9.500 1.00 93.81 100 ASP A N 1
ATOM 820 C CA . ASP A 1 100 ? 14.853 0.531 -9.281 1.00 93.81 100 ASP A CA 1
ATOM 821 C C . ASP A 1 100 ? 13.575 -0.093 -8.721 1.00 93.81 100 ASP A C 1
ATOM 823 O O . ASP A 1 100 ? 13.072 -1.073 -9.269 1.00 93.81 100 ASP A O 1
ATOM 827 N N . LEU A 1 101 ? 12.979 0.531 -7.701 1.00 94.56 101 LEU A N 1
ATOM 828 C CA . LEU A 1 101 ? 11.715 0.084 -7.125 1.00 94.56 101 LEU A CA 1
ATOM 829 C C . LEU A 1 101 ? 10.576 0.079 -8.156 1.00 94.56 101 LEU A C 1
ATOM 831 O O . LEU A 1 101 ? 9.800 -0.873 -8.205 1.00 94.56 101 LEU A O 1
ATOM 835 N N . ALA A 1 102 ? 10.478 1.108 -9.003 1.00 94.88 102 ALA A N 1
ATOM 836 C CA . ALA A 1 102 ? 9.491 1.139 -10.084 1.00 94.88 102 ALA A CA 1
ATOM 837 C C . ALA A 1 102 ? 9.715 0.007 -11.109 1.00 94.88 102 ALA A C 1
ATOM 839 O O . ALA A 1 102 ? 8.755 -0.606 -11.577 1.00 94.88 102 ALA A O 1
ATOM 840 N N . SER A 1 103 ? 10.970 -0.345 -11.402 1.00 94.69 103 SER A N 1
ATOM 841 C CA . SER A 1 103 ? 11.305 -1.431 -12.334 1.00 94.69 103 SER A CA 1
ATOM 842 C C . SER A 1 103 ? 10.931 -2.832 -11.816 1.00 94.69 103 SER A C 1
ATOM 844 O O . SER A 1 103 ? 10.724 -3.756 -12.606 1.00 94.69 103 SER A O 1
ATOM 846 N N . MET A 1 104 ? 10.769 -2.996 -10.498 1.00 94.50 104 MET A N 1
ATOM 847 C CA . MET A 1 104 ? 10.471 -4.280 -9.848 1.00 94.50 104 MET A CA 1
ATOM 848 C C . MET A 1 104 ? 9.006 -4.732 -9.956 1.00 94.50 104 MET A C 1
ATOM 850 O O . MET A 1 104 ? 8.653 -5.781 -9.415 1.00 94.50 104 MET A O 1
ATOM 854 N N . GLY A 1 105 ? 8.148 -4.015 -10.692 1.00 93.38 105 GLY A N 1
ATOM 855 C CA . GLY A 1 105 ? 6.719 -4.335 -10.816 1.00 93.38 105 GLY A CA 1
ATOM 856 C C . GLY A 1 105 ? 6.404 -5.774 -11.255 1.00 93.38 105 GLY A C 1
ATOM 857 O O . GLY A 1 105 ? 5.358 -6.314 -10.899 1.00 93.38 105 GLY A O 1
ATOM 858 N N . GLN A 1 106 ? 7.311 -6.434 -11.985 1.00 94.81 106 GLN A N 1
ATOM 859 C CA . GLN A 1 106 ? 7.151 -7.832 -12.412 1.00 94.81 106 GLN A CA 1
ATOM 860 C C . GLN A 1 106 ? 7.020 -8.801 -11.228 1.00 94.81 106 GLN A C 1
ATOM 862 O O . GLN A 1 106 ? 6.277 -9.775 -11.318 1.00 94.81 106 GLN A O 1
ATOM 867 N N . LEU A 1 107 ? 7.705 -8.517 -10.117 1.00 94.69 107 LEU A N 1
ATOM 868 C CA . LEU A 1 107 ? 7.758 -9.377 -8.932 1.00 94.69 107 LEU A CA 1
ATOM 869 C C . LEU A 1 107 ? 6.445 -9.393 -8.141 1.00 94.69 107 LEU A C 1
ATOM 871 O O . LEU A 1 107 ? 6.218 -10.300 -7.348 1.00 94.69 107 LEU A O 1
ATOM 875 N N . VAL A 1 108 ? 5.583 -8.396 -8.348 1.00 95.56 108 VAL A N 1
ATOM 876 C CA . VAL A 1 108 ? 4.333 -8.229 -7.593 1.00 95.56 108 VAL A CA 1
ATOM 877 C C . VAL A 1 108 ? 3.093 -8.479 -8.443 1.00 95.56 108 VAL A C 1
ATOM 879 O O . VAL A 1 108 ? 1.988 -8.152 -8.022 1.00 95.56 108 VAL A O 1
ATOM 882 N N . LYS A 1 109 ? 3.235 -9.058 -9.638 1.00 95.56 109 LYS A N 1
ATOM 883 C CA . LYS A 1 109 ? 2.091 -9.380 -10.496 1.00 95.56 109 LYS A CA 1
ATOM 884 C C . LYS A 1 109 ? 1.197 -10.437 -9.859 1.00 95.56 109 LYS A C 1
ATOM 886 O O . LYS A 1 109 ? 1.660 -11.502 -9.458 1.00 95.56 109 LYS A O 1
ATOM 891 N N . LEU A 1 110 ? -0.102 -10.162 -9.831 1.00 92.75 110 LEU A N 1
ATOM 892 C CA . LEU A 1 110 ? -1.101 -11.162 -9.482 1.00 92.75 110 LEU A CA 1
ATOM 893 C C . LEU A 1 110 ? -1.454 -12.015 -10.709 1.00 92.75 110 LEU A C 1
ATOM 895 O O . LEU A 1 110 ? -1.395 -11.531 -11.844 1.00 92.75 110 LEU A O 1
ATOM 899 N N . PRO A 1 111 ? -1.861 -13.279 -10.501 1.00 89.50 111 PRO A N 1
ATOM 900 C CA . PRO A 1 111 ? -2.457 -14.073 -11.564 1.00 89.50 111 PRO A CA 1
ATOM 901 C C . PRO A 1 111 ? -3.757 -13.427 -12.054 1.00 89.50 111 PRO A C 1
ATOM 903 O O . PRO A 1 111 ? -4.434 -12.706 -11.313 1.00 89.50 111 PRO A O 1
ATOM 906 N N . THR A 1 112 ? -4.138 -13.724 -13.298 1.00 83.88 112 THR A N 1
ATOM 907 C CA . THR A 1 112 ? -5.385 -13.230 -13.889 1.00 83.88 112 THR A CA 1
ATOM 908 C C . THR A 1 112 ? -6.572 -13.567 -12.992 1.00 83.88 112 THR A C 1
ATOM 910 O O . THR A 1 112 ? -6.767 -14.713 -12.573 1.00 83.88 112 THR A O 1
ATOM 913 N N . ARG A 1 113 ? -7.372 -12.547 -12.671 1.00 77.00 113 ARG A N 1
ATOM 914 C CA . ARG A 1 113 ? -8.535 -12.704 -11.802 1.00 77.00 113 ARG A CA 1
ATOM 915 C C . ARG A 1 113 ? -9.577 -13.562 -12.514 1.00 77.00 113 ARG A C 1
ATOM 917 O O . ARG A 1 113 ? -9.936 -13.286 -13.652 1.00 77.00 113 ARG A O 1
ATOM 924 N N . ARG A 1 114 ? -10.072 -14.590 -11.825 1.00 79.88 114 ARG A N 1
ATOM 925 C CA . ARG A 1 114 ? -11.171 -15.423 -12.328 1.00 79.88 114 ARG A CA 1
ATOM 926 C C . ARG A 1 114 ? -12.422 -14.568 -12.510 1.00 79.88 114 ARG A C 1
ATOM 928 O O . ARG A 1 114 ? -12.748 -13.779 -11.617 1.00 79.88 114 ARG A O 1
ATOM 935 N N . GLU A 1 115 ? -13.130 -14.765 -13.616 1.00 75.81 115 GLU A N 1
ATOM 936 C CA . GLU A 1 115 ? -14.441 -14.157 -13.819 1.00 75.81 115 GLU A CA 1
ATOM 937 C C . GLU A 1 115 ? -15.404 -14.630 -12.726 1.00 75.81 115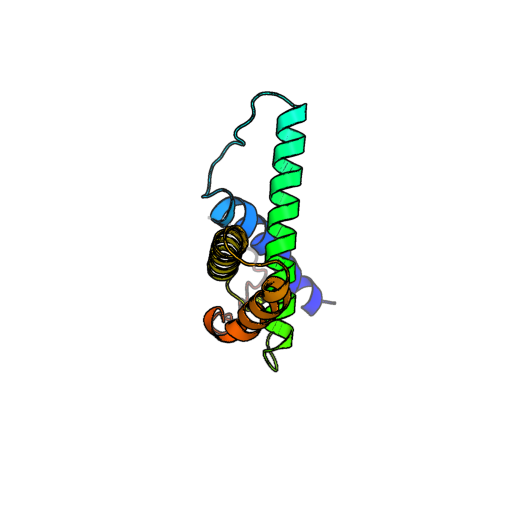 GLU A C 1
ATOM 939 O O . GLU A 1 115 ? -15.466 -15.813 -12.383 1.00 75.81 115 GLU A O 1
ATOM 944 N N . ARG A 1 116 ? -16.121 -13.681 -12.118 1.00 69.88 116 ARG A N 1
ATOM 945 C CA . ARG A 1 116 ? -17.122 -13.959 -11.087 1.00 69.88 116 ARG A CA 1
ATOM 946 C C . ARG A 1 116 ? -18.488 -13.567 -11.625 1.00 69.88 116 ARG A C 1
ATOM 948 O O . ARG A 1 116 ? -18.792 -12.382 -11.709 1.00 69.88 116 ARG A O 1
ATOM 955 N N . ALA A 1 117 ? -19.314 -14.560 -11.932 1.00 69.44 117 ALA A N 1
ATOM 956 C CA . ALA A 1 117 ? -20.724 -14.366 -12.233 1.00 69.44 117 ALA A CA 1
ATOM 957 C C . ALA A 1 117 ? -21.557 -14.767 -11.008 1.00 69.44 117 ALA A C 1
ATOM 959 O O . ALA A 1 117 ? -21.573 -15.929 -10.612 1.00 69.44 117 ALA A O 1
ATOM 960 N N . PHE A 1 118 ? -22.245 -13.798 -10.402 1.00 70.44 118 PHE A N 1
ATOM 961 C CA . PHE A 1 118 ? -23.252 -14.047 -9.369 1.00 70.44 118 PHE A CA 1
ATOM 962 C C . PHE A 1 118 ? -24.615 -13.643 -9.932 1.00 70.44 118 PHE A C 1
ATOM 964 O O . PHE A 1 118 ? -25.039 -12.500 -9.722 1.00 70.44 118 PHE A O 1
ATOM 971 N N . PRO A 1 119 ? -25.276 -14.523 -10.710 1.00 74.00 119 PRO A N 1
ATOM 972 C CA . PRO A 1 119 ? -26.586 -14.214 -11.258 1.00 74.00 119 PRO A CA 1
ATOM 973 C C . PRO A 1 119 ? -27.538 -13.865 -10.112 1.00 74.00 119 PRO A C 1
ATOM 975 O O . PRO A 1 119 ? -27.555 -14.525 -9.069 1.00 74.00 119 PRO A O 1
ATOM 978 N N . ARG A 1 120 ? -28.305 -12.784 -10.285 1.00 73.00 120 ARG A N 1
ATOM 979 C CA . ARG A 1 120 ? -29.314 -12.363 -9.309 1.00 73.00 120 ARG A CA 1
ATOM 980 C C . ARG A 1 120 ? -30.480 -13.344 -9.372 1.00 73.00 120 ARG A C 1
ATOM 982 O O . ARG A 1 120 ? -31.421 -13.138 -10.128 1.00 73.00 120 ARG A O 1
ATOM 989 N N . VAL A 1 121 ? -30.382 -14.419 -8.602 1.00 82.75 121 VAL A N 1
ATOM 990 C CA . VAL A 1 121 ? -31.437 -15.424 -8.460 1.00 82.75 121 VAL A CA 1
ATOM 991 C C . VAL A 1 121 ? -32.137 -15.204 -7.123 1.00 82.75 121 VAL A C 1
ATOM 993 O O . VAL A 1 121 ? -31.479 -15.035 -6.092 1.00 82.75 121 VAL A O 1
ATOM 996 N N . VAL A 1 122 ? -33.470 -15.189 -7.139 1.00 81.62 122 VAL A N 1
ATOM 997 C CA . VAL A 1 122 ? -34.274 -15.234 -5.913 1.00 81.62 122 VAL A CA 1
ATOM 998 C C . VAL A 1 122 ? -34.062 -16.613 -5.301 1.00 81.62 122 VAL A C 1
ATOM 1000 O O . VAL A 1 122 ? -34.454 -17.616 -5.888 1.00 81.62 122 VAL A O 1
ATOM 1003 N N . LYS A 1 123 ? -33.383 -16.673 -4.154 1.00 78.12 123 LYS A N 1
ATOM 1004 C CA . LYS A 1 123 ? -33.218 -17.934 -3.430 1.00 78.12 123 LYS A CA 1
ATOM 1005 C C . LYS A 1 123 ? -34.576 -18.352 -2.874 1.00 78.12 123 LYS A C 1
ATOM 1007 O O . LYS A 1 123 ? -35.246 -17.530 -2.245 1.00 78.12 123 LYS A O 1
ATOM 1012 N N . GLU A 1 124 ? -34.967 -19.599 -3.113 1.00 74.38 124 GLU A N 1
ATOM 1013 C CA . GLU A 1 124 ? -36.145 -20.175 -2.467 1.00 74.38 124 GLU A CA 1
ATOM 1014 C C . GLU A 1 124 ? -35.973 -20.109 -0.946 1.00 74.38 124 GLU A C 1
ATOM 1016 O O . GLU A 1 124 ? -34.857 -20.208 -0.422 1.00 74.38 124 GLU A O 1
ATOM 1021 N N . ARG A 1 125 ? -37.075 -19.837 -0.241 1.00 66.62 125 ARG A N 1
ATOM 1022 C CA . ARG A 1 125 ? -37.056 -19.803 1.222 1.00 66.62 125 ARG A CA 1
ATOM 1023 C C . ARG A 1 125 ? -36.839 -21.236 1.734 1.00 66.62 125 ARG A C 1
ATOM 1025 O O . ARG A 1 125 ? -37.431 -22.139 1.147 1.00 66.62 125 ARG A O 1
ATOM 1032 N N . PRO A 1 126 ? -35.989 -21.430 2.758 1.00 74.81 126 PRO A N 1
ATOM 1033 C CA . PRO A 1 126 ? -35.762 -22.743 3.355 1.00 74.81 126 PRO A CA 1
ATOM 1034 C C . PRO A 1 126 ? -37.022 -23.310 4.011 1.00 74.81 126 PRO A C 1
ATOM 1036 O O . PRO A 1 126 ? -37.886 -22.502 4.430 1.00 74.81 126 PRO A O 1
#

Sequence (126 aa):
MADLYSHRWEIELGYREIKQTMQLSRLTLRSKKPELVEQELWGVLLAYNLVRYQMIKMAEHLKGYWPNQLSFSESCGMVMRMLMTLQGASPGRIPELMRDLASMGQLVKLPTRRERAFPRVVKERP